Protein 4EM2 (pdb70)

Radius of gyration: 17.59 Å; Cα contacts (8 Å, |Δi|>4): 128; chains: 1; bounding box: 28×47×40 Å

B-factor: mean 41.35, std 14.06, range [18.45, 95.07]

Foldseek 3Di:
DQLVVVPVVVVVVVCVPVVVVSVLCVVLVVLQVVVVHHDLLLVLLVVCAVDPQDFLVVSCVVVVHDSVSSVVSVVVCVVVQQKDWADDPDDRRPTTIHGDVSNVVSNVSSVVVSVVVVVVVVVVDPDDPVNVVVVVVVVVVVVVVVVVVD

Solvent-accessible surface area: 10729 Å² total; per-residue (Å²): 109,2,7,72,110,56,145,193,146,68,117,117,68,81,74,66,41,111,90,112,106,101,75,78,13,135,94,5,28,51,18,3,73,149,50,134,4,86,13,24,18,19,36,5,0,87,9,0,22,132,82,58,87,0,9,5,69,73,0,10,149,81,77,90,59,128,65,90,73,0,70,144,20,8,136,30,0,74,144,53,81,5,3,71,51,61,137,33,190,102,80,151,91,86,32,97,6,41,11,7,120,109,0,69,106,10,35,109,61,0,41,96,45,30,84,107,45,80,128,48,72,46,84,187,60,153,81,48,137,112,95,62,98,105,76,82,65,62,57,80,107,35,103,80,117,104,115,164,138,107

Nearest PDB structures (foldseek):
  4em0-assembly1_B  TM=1.003E+00  e=1.293E-24  Staphylococcus aureus subsp. aureus MRSA252
  1lnw-assembly7_A  TM=8.412E-01  e=1.038E-06  Pseudomonas aeruginosa
  3s2w-assembly4_H  TM=8.348E-01  e=1.257E-06  Methanosarcina mazei Go1
  4zzl-assembly1_A  TM=8.196E-01  e=2.235E-06  Pseudomonas aeruginosa
  5x80-assembly1_B  TM=7.167E-01  e=1.427E-05  Mycobacterium tuberculosis H37Rv

Organism: Staphylococcus aureus (strain MRSA252) (NCBI:txid282458)

Secondary structure (DSSP, 8-state):
-HHHHH--HHHHHHHHHHTTHHHHHHHHHHHHHTTT--HHHHHHHHHHHHH-SB-HHHHHHHHT--HHHHHHHHHHHHHTTSEEE---SS-GGGS-EEE-HHHHHHHHHHHHHHHHHHHHHHHTS---HHHHHHHHHHHHHHHHHHHHH-

Sequence (150 aa):
TAAAKFEMLSQEFFNSFITIYRPYLKLTEPILEKHNIYYGQWLILRDIAKHQPTTLIEISHRRAIEKPTARKTLKALIENDLITVENSLEDKRQKFLTLTPKGHELYEIVCLDVQKLQQAVVAKTNISQDQMQETINVMNQIHEILLKEA

CATH classification: 1.10.10.10

InterPro domains:
  IPR000835 MarR-type HTH domain [PF01047] (32-87)
  IPR000835 MarR-type HTH domain [PS50995] (1-137)
  IPR000835 MarR-type HTH domain [SM00347] (23-125)
  IPR023187 Transcriptional regulator MarR-type, conserved site [PS01117] (62-96)
  IPR036388 Winged helix-like DNA-binding domain superfamily [G3DSA:1.10.10.10] (1-146)
  IPR036390 Winged helix DNA-binding domain superfamily [SSF46785] (3-141)
  IPR039422 Transcription regulators MarR/SlyA-like [PTHR33164] (21-137)

Structure (mmCIF, N/CA/C/O backbone):
data_4EM2
#
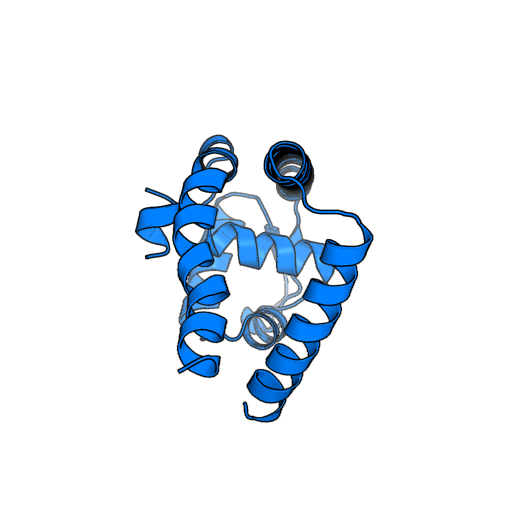_entry.id   4EM2
#
_cell.length_a   84.191
_cell.length_b   84.191
_cell.length_c   61.452
_cell.angle_alpha   90.00
_cell.angle_beta   90.00
_cell.angle_gamma   120.00
#
_symmetry.space_group_name_H-M   'P 32 2 1'
#
loop_
_entity.id
_entity.type
_entity.pdbx_description
1 polymer 'Uncharacterized HTH-type transcriptional regulator SAR2349'
2 non-polymer '2-HYDROXYBENZOIC ACID'
3 non-polymer 'SULFATE ION'
4 water water
#
loop_
_atom_site.group_PDB
_atom_site.id
_atom_site.type_symbol
_atom_site.label_atom_id
_atom_site.label_alt_id
_atom_site.label_comp_id
_atom_site.label_asym_id
_atom_site.label_entity_id
_atom_site.label_seq_id
_atom_site.pdbx_PDB_ins_code
_atom_site.Cartn_x
_atom_site.Cartn_y
_atom_site.Cartn_z
_atom_site.occupancy
_atom_site.B_iso_or_equiv
_atom_site.auth_seq_id
_atom_site.auth_comp_id
_atom_site.auth_asym_id
_atom_site.auth_atom_id
_atom_site.pdbx_PDB_model_num
ATOM 1 N N . THR A 1 1 ? 16.760 44.393 -9.556 1.00 62.71 7 THR A N 1
ATOM 2 C CA . THR A 1 1 ? 17.607 45.154 -8.573 1.00 62.25 7 THR A CA 1
ATOM 3 C C . THR A 1 1 ? 17.302 44.689 -7.142 1.00 60.03 7 THR A C 1
ATOM 4 O O . THR A 1 1 ? 18.211 44.554 -6.313 1.00 58.74 7 THR A O 1
ATOM 8 N N . ALA A 1 2 ? 16.019 44.446 -6.860 1.00 58.06 8 ALA A N 1
ATOM 9 C CA . ALA A 1 2 ? 15.624 43.974 -5.534 1.00 55.15 8 ALA A CA 1
ATOM 10 C C . ALA A 1 2 ? 16.356 42.642 -5.263 1.00 52.98 8 ALA A C 1
ATOM 11 O O . ALA A 1 2 ? 17.205 42.568 -4.342 1.00 51.18 8 ALA A O 1
ATOM 13 N N . ALA A 1 3 ? 16.050 41.611 -6.069 1.00 49.84 9 ALA A N 1
ATOM 14 C CA . ALA A 1 3 ? 16.682 40.289 -5.911 1.00 47.33 9 ALA A CA 1
ATOM 15 C C . ALA A 1 3 ? 18.215 40.460 -5.908 1.00 46.84 9 ALA A C 1
ATOM 16 O O . ALA A 1 3 ? 18.911 39.842 -5.084 1.00 44.05 9 ALA A O 1
ATOM 18 N N . ALA A 1 4 ? 18.721 41.321 -6.811 1.00 46.81 10 ALA A N 1
ATOM 19 C CA . ALA A 1 4 ? 20.176 41.603 -6.937 1.00 46.80 10 ALA A CA 1
ATOM 20 C C . ALA A 1 4 ? 20.724 42.253 -5.664 1.00 47.73 10 ALA A C 1
ATOM 21 O O . ALA A 1 4 ? 21.816 41.889 -5.185 1.00 47.55 10 ALA A O 1
ATOM 23 N N . LYS A 1 5 ? 19.970 43.227 -5.138 1.00 48.14 11 LYS A N 1
ATOM 24 C CA . LYS A 1 5 ? 20.374 43.952 -3.929 1.00 48.09 11 LYS A CA 1
ATOM 25 C C . LYS A 1 5 ? 20.572 42.903 -2.842 1.00 46.97 11 LYS A C 1
ATOM 26 O O . LYS A 1 5 ? 21.663 42.806 -2.243 1.00 46.04 11 LYS A O 1
ATOM 32 N N . PHE A 1 6 ? 19.520 42.103 -2.619 1.00 45.65 12 PHE A N 1
ATOM 33 C CA . PHE A 1 6 ? 19.530 41.062 -1.595 1.00 44.38 12 PHE A CA 1
ATOM 34 C C . PHE A 1 6 ? 20.706 40.095 -1.739 1.00 46.61 12 PHE A C 1
ATOM 35 O O . PHE A 1 6 ? 21.102 39.442 -0.796 1.00 46.22 12 PHE A O 1
ATOM 43 N N . GLU A 1 7 ? 21.274 40.036 -2.940 1.00 50.78 13 GLU A N 1
ATOM 44 C CA . GLU A 1 7 ? 22.428 39.180 -3.265 1.00 53.69 13 GLU A CA 1
ATOM 45 C C . GLU A 1 7 ? 21.991 37.740 -3.566 1.00 55.49 13 GLU A C 1
ATOM 46 O O . GLU A 1 7 ? 21.101 37.575 -4.442 1.00 56.68 13 GLU A O 1
ATOM 52 N N . MET A 1 33 ? 26.186 11.760 -4.237 1.00 55.38 39 MET A N 1
ATOM 53 C CA . MET A 1 33 ? 25.581 11.469 -2.913 1.00 56.29 39 MET A CA 1
ATOM 54 C C . MET A 1 33 ? 24.121 11.915 -2.983 1.00 54.96 39 MET A C 1
ATOM 55 O O . MET A 1 33 ? 23.793 12.881 -3.684 1.00 54.61 39 MET A O 1
ATOM 60 N N . LEU A 1 34 ? 23.251 11.213 -2.256 1.00 51.73 40 LEU A N 1
ATOM 61 C CA . LEU A 1 34 ? 21.843 11.556 -2.221 1.00 47.71 40 LEU A CA 1
ATOM 62 C C . LEU A 1 34 ? 21.660 12.790 -1.320 1.00 46.09 40 LEU A C 1
ATOM 63 O O . LEU A 1 34 ? 20.872 13.684 -1.634 1.00 44.61 40 LEU A O 1
ATOM 68 N N . SER A 1 35 ? 22.396 12.848 -0.211 1.00 43.17 41 SER A N 1
ATOM 69 C CA . SER A 1 35 ? 22.269 13.977 0.702 1.00 40.95 41 SER A CA 1
ATOM 70 C C . SER A 1 35 ? 22.699 15.297 0.029 1.00 39.20 41 SER A C 1
ATOM 71 O O . SER A 1 35 ? 22.127 16.331 0.294 1.00 38.97 41 SER A O 1
ATOM 74 N N . GLN A 1 36 ? 23.689 15.244 -0.843 1.00 37.10 42 GLN A N 1
ATOM 75 C CA . GLN A 1 36 ? 24.141 16.430 -1.547 1.00 38.31 42 GLN A CA 1
ATOM 76 C C . GLN A 1 36 ? 23.089 16.926 -2.556 1.00 37.12 42 GLN A C 1
ATOM 77 O O . GLN A 1 36 ? 22.746 18.101 -2.591 1.00 34.14 42 GLN A O 1
ATOM 83 N N . GLU A 1 37 ? 22.568 16.009 -3.368 1.00 37.34 43 GLU A N 1
ATOM 84 C CA . GLU A 1 37 ? 21.574 16.361 -4.371 1.00 36.32 43 GLU A CA 1
ATOM 85 C C . GLU A 1 37 ? 20.308 16.864 -3.651 1.00 34.04 43 GLU A C 1
ATOM 86 O O . GLU A 1 37 ? 19.629 17.790 -4.110 1.00 34.21 43 GLU A O 1
ATOM 92 N N . PHE A 1 38 ? 20.033 16.247 -2.511 1.00 30.44 44 PHE A N 1
ATOM 93 C CA . PHE A 1 38 ? 18.921 16.577 -1.644 1.00 29.15 44 PHE A CA 1
ATOM 94 C C . PHE A 1 38 ? 19.047 18.057 -1.171 1.00 30.08 44 PHE A C 1
ATOM 95 O O . PHE A 1 38 ? 18.137 18.876 -1.398 1.00 30.51 44 PHE A O 1
ATOM 103 N N . PHE A 1 39 ? 20.158 18.406 -0.530 1.00 28.44 45 PHE A N 1
ATOM 104 C CA . PHE A 1 39 ? 20.332 19.796 -0.066 1.00 28.21 45 PHE A CA 1
ATOM 105 C C . PHE A 1 39 ? 20.330 20.737 -1.260 1.00 28.12 45 PHE A C 1
ATOM 106 O O . PHE A 1 39 ? 19.727 21.802 -1.210 1.00 27.43 45 PHE A O 1
ATOM 114 N N . ASN A 1 40 ? 20.965 20.330 -2.341 1.00 27.06 46 ASN A N 1
ATOM 115 C CA . ASN A 1 40 ? 21.015 21.216 -3.500 1.00 30.02 46 ASN A CA 1
ATOM 116 C C . ASN A 1 40 ? 19.644 21.511 -4.054 1.00 29.49 46 ASN A C 1
ATOM 117 O O . ASN A 1 40 ? 19.395 22.612 -4.537 1.00 29.19 46 ASN A O 1
ATOM 122 N N . SER A 1 41 ? 18.764 20.506 -4.002 1.00 29.17 47 SER A N 1
ATOM 123 C CA . SER A 1 41 ? 17.429 20.661 -4.566 1.00 29.72 47 SER A CA 1
ATOM 124 C C . SER A 1 41 ? 16.662 21.803 -3.925 1.00 29.94 47 SER A C 1
ATOM 125 O O . SER A 1 41 ? 15.880 22.484 -4.624 1.00 31.70 47 SER A O 1
ATOM 128 N N . PHE A 1 42 ? 16.852 22.026 -2.630 1.00 27.25 48 PHE A N 1
ATOM 129 C CA . PHE A 1 42 ? 16.118 23.137 -2.012 1.00 28.55 48 PHE A CA 1
ATOM 130 C C . PHE A 1 42 ? 16.950 24.418 -1.801 1.00 29.12 48 PHE A C 1
ATOM 131 O O . PHE A 1 42 ? 16.388 25.531 -1.828 1.00 29.55 48 PHE A O 1
ATOM 139 N N . ILE A 1 43 ? 18.279 24.300 -1.672 1.00 25.85 49 ILE A N 1
ATOM 140 C CA . ILE A 1 43 ? 19.074 25.519 -1.488 1.00 24.97 49 ILE A CA 1
ATOM 141 C C . ILE A 1 43 ? 19.147 26.304 -2.807 1.00 23.99 49 ILE A C 1
ATOM 142 O O . ILE A 1 43 ? 19.109 27.532 -2.824 1.00 23.66 49 ILE A O 1
ATOM 147 N N . THR A 1 44 ? 19.227 25.604 -3.927 1.00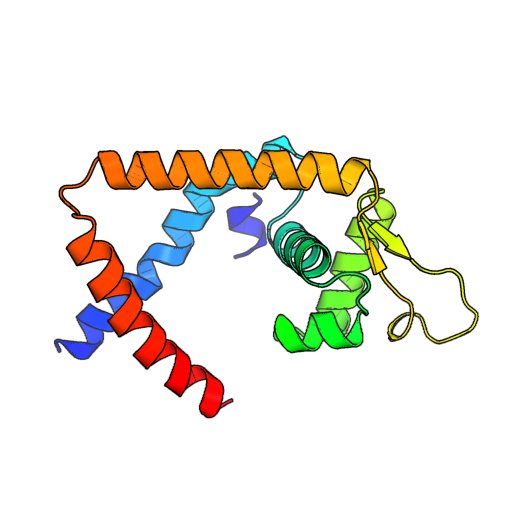 23.00 50 THR A N 1
ATOM 148 C CA . THR A 1 44 ? 19.343 26.309 -5.218 1.00 24.13 50 THR A CA 1
ATOM 149 C C . THR A 1 44 ? 18.025 26.910 -5.721 1.00 24.12 50 THR A C 1
ATOM 150 O O . THR A 1 44 ? 18.002 27.627 -6.714 1.00 24.51 50 THR A O 1
ATOM 154 N N . ILE A 1 45 ? 16.927 26.591 -5.071 1.00 24.36 51 ILE A N 1
ATOM 155 C CA . ILE A 1 45 ? 15.673 27.178 -5.472 1.00 25.08 51 ILE A CA 1
ATOM 156 C C . ILE A 1 45 ? 15.476 28.636 -4.943 1.00 25.41 51 ILE A C 1
ATOM 157 O O . ILE A 1 45 ? 14.640 29.433 -5.476 1.00 25.38 51 ILE A O 1
ATOM 162 N N . TYR A 1 46 ? 16.210 28.990 -3.893 1.00 22.92 52 TYR A N 1
ATOM 163 C CA . TYR A 1 46 ? 16.051 30.321 -3.256 1.00 22.64 52 TYR A CA 1
ATOM 164 C C . TYR A 1 46 ? 16.210 31.518 -4.196 1.00 24.50 52 TYR A C 1
ATOM 165 O O . TYR A 1 46 ? 15.293 32.322 -4.313 1.00 23.30 52 TYR A O 1
ATOM 174 N N . ARG A 1 47 ? 17.368 31.632 -4.860 1.00 22.86 53 ARG A N 1
ATOM 175 C CA . ARG A 1 47 ? 17.638 32.732 -5.755 1.00 25.20 53 ARG A CA 1
ATOM 176 C C . ARG A 1 47 ? 16.645 32.852 -6.920 1.00 24.68 53 ARG A C 1
ATOM 177 O O . ARG A 1 47 ? 16.142 33.942 -7.190 1.00 25.83 53 ARG A O 1
ATOM 185 N N . PRO A 1 48 ? 16.362 31.743 -7.626 1.00 25.20 54 PRO A N 1
ATOM 186 C CA . PRO A 1 48 ? 15.414 31.769 -8.738 1.00 25.91 54 PRO A CA 1
ATOM 187 C C . PRO A 1 48 ? 14.042 32.241 -8.182 1.00 26.98 54 PRO A C 1
ATOM 188 O O . PRO A 1 48 ? 13.282 32.959 -8.846 1.00 28.44 54 PRO A O 1
ATOM 192 N N . TYR A 1 49 ? 13.729 31.791 -6.979 1.00 25.65 55 TYR A N 1
ATOM 193 C CA . TYR A 1 49 ? 12.487 32.146 -6.333 1.00 27.52 55 TYR A CA 1
ATOM 194 C C . TYR A 1 49 ? 12.402 33.652 -6.067 1.00 27.05 55 TYR A C 1
ATOM 195 O O . TYR A 1 49 ? 11.396 34.270 -6.344 1.00 28.34 55 TYR A O 1
ATOM 204 N N . LEU A 1 50 ? 13.470 34.229 -5.552 1.00 25.55 56 LEU A N 1
ATOM 205 C CA . LEU A 1 50 ? 13.458 35.637 -5.274 1.00 26.24 56 LEU A CA 1
ATOM 206 C C . LEU A 1 50 ? 13.433 36.481 -6.513 1.00 26.78 56 LEU A C 1
ATOM 207 O O . LEU A 1 50 ? 12.819 37.563 -6.522 1.00 24.44 56 LEU A O 1
ATOM 212 N N . LYS A 1 51 ? 14.060 35.993 -7.570 1.00 26.82 57 LYS A N 1
ATOM 213 C CA . LYS A 1 51 ? 14.044 36.745 -8.826 1.00 31.11 57 LYS A CA 1
ATOM 214 C C . LYS A 1 51 ? 12.629 36.779 -9.338 1.00 31.72 57 LYS A C 1
ATOM 215 O O . LYS A 1 51 ? 12.205 37.766 -9.890 1.00 32.04 57 LYS A O 1
ATOM 221 N N . LEU A 1 52 ? 11.929 35.666 -9.211 1.00 30.55 58 LEU A N 1
ATOM 222 C CA . LEU A 1 52 ? 10.581 35.658 -9.691 1.00 32.06 58 LEU A CA 1
ATOM 223 C C . LEU A 1 52 ? 9.650 36.536 -8.851 1.00 32.06 58 LEU A C 1
ATOM 224 O O . LEU A 1 52 ? 8.731 37.105 -9.370 1.00 34.27 58 LEU A O 1
ATOM 229 N N . THR A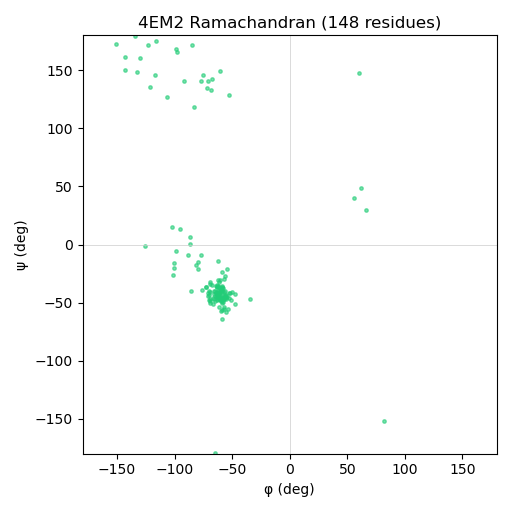 1 53 ? 9.867 36.640 -7.549 1.00 31.48 59 THR A N 1
ATOM 230 C CA . THR A 1 53 ? 8.949 37.436 -6.734 1.00 30.94 59 THR A CA 1
ATOM 231 C C . THR A 1 53 ? 9.320 38.911 -6.641 1.00 31.36 59 THR A C 1
ATOM 232 O O . THR A 1 53 ? 8.549 39.740 -6.157 1.00 29.44 59 THR A O 1
ATOM 236 N N . GLU A 1 5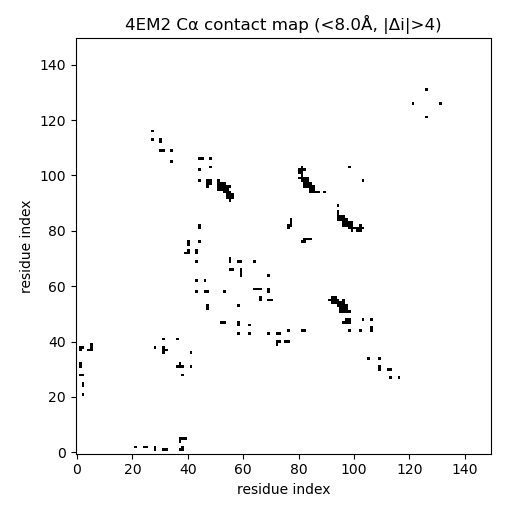4 ? 10.503 39.219 -7.139 1.00 32.87 60 GLU A N 1
ATOM 237 C CA . GLU A 1 54 ? 11.078 40.570 -7.119 1.00 34.85 60 GLU A CA 1
ATOM 238 C C . GLU A 1 54 ? 10.150 41.697 -7.582 1.00 32.41 60 GLU A C 1
ATOM 239 O O . GLU A 1 54 ? 9.966 42.704 -6.912 1.00 31.82 60 GLU A O 1
ATOM 245 N N . PRO A 1 55 ? 9.552 41.524 -8.740 1.00 31.31 61 PRO A N 1
ATOM 246 C CA . PRO A 1 55 ? 8.659 42.559 -9.252 1.00 32.07 61 PRO A CA 1
ATOM 247 C C . PRO A 1 55 ? 7.521 42.891 -8.281 1.00 30.70 61 PRO A C 1
ATOM 248 O O . PRO A 1 55 ? 7.061 44.028 -8.280 1.00 29.44 61 PRO A O 1
ATOM 252 N N . ILE A 1 56 ? 7.070 41.922 -7.470 1.00 28.33 62 ILE A N 1
ATOM 253 C CA . ILE A 1 56 ? 5.978 42.198 -6.545 1.00 28.16 62 ILE A CA 1
ATOM 254 C C . ILE A 1 56 ? 6.411 43.280 -5.576 1.00 28.96 62 ILE A C 1
ATOM 255 O O . ILE A 1 56 ? 5.657 44.246 -5.305 1.00 29.58 62 ILE A O 1
ATOM 260 N N . LEU A 1 57 ? 7.620 43.138 -5.043 1.00 27.36 63 LEU A N 1
ATOM 261 C CA . LEU A 1 57 ? 8.143 44.144 -4.121 1.00 26.56 63 LEU A CA 1
ATOM 262 C C . LEU A 1 57 ? 8.489 45.463 -4.857 1.00 27.13 63 LEU A C 1
ATOM 263 O O . LEU A 1 57 ? 8.171 46.543 -4.355 1.00 27.02 63 LEU A O 1
ATOM 268 N N . GLU A 1 58 ? 9.141 45.378 -6.016 1.00 26.80 64 GLU A N 1
ATOM 269 C CA . GLU A 1 58 ? 9.515 46.575 -6.738 1.00 29.67 64 GLU A CA 1
ATOM 270 C C . GLU A 1 58 ? 8.285 47.436 -7.044 1.00 29.82 64 GLU A C 1
ATOM 271 O O . GLU A 1 58 ? 8.334 48.658 -6.993 1.00 30.17 64 GLU A O 1
ATOM 277 N N . LYS A 1 59 ? 7.199 46.792 -7.417 1.00 29.46 65 LYS A N 1
ATOM 278 C CA . LYS A 1 59 ? 5.968 47.527 -7.681 1.00 31.16 65 LYS A CA 1
ATOM 279 C C . LYS A 1 59 ? 5.543 48.353 -6.486 1.00 30.55 65 LYS A C 1
ATOM 280 O O . LYS A 1 59 ? 4.856 49.349 -6.658 1.00 30.21 65 LYS A O 1
ATOM 286 N N . HIS A 1 60 ? 5.932 47.925 -5.283 1.00 28.91 66 HIS A N 1
ATOM 287 C CA . HIS A 1 60 ? 5.615 48.683 -4.077 1.00 31.81 66 HIS A CA 1
ATOM 288 C C . HIS A 1 60 ? 6.720 49.504 -3.489 1.00 30.97 66 HIS A C 1
ATOM 289 O O . HIS A 1 60 ? 6.628 49.899 -2.333 1.00 31.88 66 HIS A O 1
ATOM 296 N N . ASN A 1 61 ? 7.762 49.700 -4.283 1.00 29.69 67 ASN A N 1
ATOM 297 C CA . ASN A 1 61 ? 8.859 50.525 -3.894 1.00 30.33 67 ASN A CA 1
ATOM 298 C C . ASN A 1 61 ? 9.461 50.084 -2.591 1.00 29.97 67 ASN A C 1
ATOM 299 O O . ASN A 1 61 ? 9.824 50.936 -1.756 1.00 31.73 67 ASN A O 1
ATOM 304 N N . ILE A 1 62 ? 9.577 48.766 -2.400 1.00 27.40 68 ILE A N 1
ATOM 305 C CA . ILE A 1 62 ? 10.183 48.232 -1.189 1.00 25.55 68 ILE A CA 1
ATOM 306 C C . ILE A 1 62 ? 11.201 47.153 -1.627 1.00 26.01 68 ILE A C 1
ATOM 307 O O . ILE A 1 62 ? 11.001 46.512 -2.625 1.00 25.66 68 ILE A O 1
ATOM 312 N N . TYR A 1 63 ? 12.281 46.989 -0.876 1.00 24.99 69 TYR A N 1
ATOM 313 C CA . TYR A 1 63 ? 13.330 45.986 -1.169 1.00 26.79 69 TYR A CA 1
ATOM 314 C C . TYR A 1 63 ? 13.105 44.781 -0.315 1.00 26.01 69 TYR A C 1
ATOM 315 O O . TYR A 1 63 ? 12.327 44.840 0.667 1.00 22.97 69 TYR A O 1
ATOM 324 N N . TYR A 1 64 ? 13.815 43.701 -0.642 1.00 25.28 70 TYR A N 1
ATOM 325 C CA . TYR A 1 64 ? 13.622 42.483 0.123 1.00 25.48 70 TYR A CA 1
ATOM 326 C C . TYR A 1 64 ? 13.937 42.592 1.610 1.00 24.38 70 TYR A C 1
ATOM 327 O O . TYR A 1 64 ? 13.179 42.076 2.383 1.00 24.11 70 TYR A O 1
ATOM 336 N N . GLY A 1 65 ? 15.085 43.173 1.996 1.00 25.57 71 GLY A N 1
ATOM 337 C CA . GLY A 1 65 ? 15.407 43.268 3.432 1.00 24.41 71 GLY A CA 1
ATOM 338 C C . GLY A 1 65 ? 14.282 43.979 4.193 1.00 23.38 71 GLY A C 1
ATOM 339 O O . GLY A 1 65 ? 13.809 43.532 5.253 1.00 24.36 71 GLY A O 1
ATOM 340 N N . GLN A 1 66 ? 13.859 45.100 3.617 1.00 22.96 72 GLN A N 1
ATOM 341 C CA . GLN A 1 66 ? 12.771 45.945 4.101 1.00 23.32 72 GLN A CA 1
ATOM 342 C C . GLN A 1 66 ? 11.461 45.121 4.206 1.00 22.80 72 GLN A C 1
ATOM 343 O O . GLN A 1 66 ? 10.789 45.138 5.212 1.00 22.85 72 GLN A O 1
ATOM 349 N N . TRP A 1 67 ? 11.146 44.353 3.184 1.00 22.56 73 TRP A N 1
ATOM 350 C CA . TRP A 1 67 ? 9.954 43.565 3.263 1.00 23.46 73 TRP A CA 1
ATOM 351 C C . TRP A 1 67 ? 9.995 42.551 4.403 1.00 23.52 73 TRP A C 1
ATOM 352 O O . TRP A 1 67 ? 9.025 42.372 5.146 1.00 24.25 73 TRP A O 1
ATOM 363 N N . LEU A 1 68 ? 11.132 41.897 4.597 1.00 21.35 74 LEU A N 1
ATOM 364 C CA . LEU A 1 68 ? 11.193 40.894 5.649 1.00 20.45 74 LEU A CA 1
ATOM 365 C C . LEU A 1 68 ? 10.956 41.476 7.021 1.00 22.74 74 LEU A C 1
ATOM 366 O O . LEU A 1 68 ? 10.227 40.875 7.881 1.00 23.09 74 LEU A O 1
ATOM 371 N N . ILE A 1 69 ? 11.564 42.639 7.273 1.00 22.89 75 ILE A N 1
ATOM 372 C CA . ILE A 1 69 ? 11.396 43.281 8.592 1.00 22.88 75 ILE A CA 1
ATOM 373 C C . ILE A 1 69 ? 9.932 43.767 8.682 1.00 25.32 75 ILE A C 1
ATOM 374 O O . ILE A 1 69 ? 9.293 43.612 9.728 1.00 26.48 75 ILE A O 1
ATOM 379 N N . LEU A 1 70 ? 9.414 44.322 7.584 1.00 23.35 76 LEU A N 1
ATOM 380 C CA . LEU A 1 70 ? 8.026 44.817 7.590 1.00 24.66 76 LEU A CA 1
ATOM 381 C C . LEU A 1 70 ? 7.072 43.685 7.963 1.00 24.50 76 LEU A C 1
ATOM 382 O O . LEU A 1 70 ? 6.207 43.840 8.840 1.00 24.67 76 LEU A O 1
ATOM 387 N N . ARG A 1 71 ? 7.271 42.535 7.324 1.00 23.72 77 ARG A N 1
ATOM 388 C CA . ARG A 1 71 ? 6.431 41.387 7.532 1.00 24.78 77 ARG A CA 1
ATOM 389 C C . ARG A 1 71 ? 6.570 40.941 8.969 1.00 25.20 77 ARG A C 1
ATOM 390 O O . ARG A 1 71 ? 5.577 40.598 9.634 1.00 25.25 77 ARG A O 1
ATOM 398 N N . ASP A 1 72 ? 7.811 40.916 9.451 1.00 25.69 78 ASP A N 1
ATOM 399 C CA . ASP A 1 72 ? 8.055 40.470 10.810 1.00 26.26 78 ASP A CA 1
ATOM 400 C C . ASP A 1 72 ? 7.286 41.346 11.794 1.00 25.15 78 ASP A C 1
ATOM 401 O O . ASP A 1 72 ? 6.676 40.839 12.734 1.00 24.80 78 ASP A O 1
ATOM 406 N N . ILE A 1 73 ? 7.342 42.651 11.591 1.00 23.98 79 ILE A N 1
ATOM 407 C CA . ILE A 1 73 ? 6.648 43.565 12.497 1.00 24.30 79 ILE A CA 1
ATOM 408 C C . ILE A 1 73 ? 5.111 43.293 12.379 1.00 27.82 79 ILE A C 1
ATOM 409 O O . ILE A 1 73 ? 4.399 43.233 13.384 1.00 29.08 79 ILE A O 1
ATOM 414 N N . ALA A 1 74 ? 4.632 43.097 11.153 1.00 26.03 80 ALA A N 1
ATOM 415 C CA . ALA A 1 74 ? 3.217 42.902 10.902 1.00 27.41 80 ALA A CA 1
ATOM 416 C C . ALA A 1 74 ? 2.757 41.773 11.756 1.00 27.93 80 ALA A C 1
ATOM 417 O O . ALA A 1 74 ? 1.748 41.874 12.400 1.00 27.85 80 ALA A O 1
ATOM 419 N N . LYS A 1 75 ? 3.530 40.689 11.784 1.00 29.84 81 LYS A N 1
ATOM 420 C CA . LYS A 1 75 ? 3.129 39.515 12.541 1.00 31.28 81 LYS A CA 1
ATOM 421 C C . LYS A 1 75 ? 3.371 39.550 14.032 1.00 31.64 81 LYS A C 1
ATOM 422 O O . LYS A 1 75 ? 2.783 38.787 14.738 1.00 32.29 81 LYS A O 1
ATOM 428 N N . HIS A 1 76 ? 4.188 40.467 14.522 1.00 31.25 82 HIS A N 1
ATOM 429 C CA . HIS A 1 76 ? 4.505 40.450 15.940 1.00 31.60 82 HIS A CA 1
ATOM 430 C C . HIS A 1 76 ? 4.253 41.750 16.680 1.00 30.24 82 HIS A C 1
ATOM 431 O O . HIS A 1 76 ? 4.491 41.827 17.913 1.00 30.54 82 HIS A O 1
ATOM 438 N N . GLN A 1 77 ? 3.795 42.764 15.952 1.00 28.26 83 GLN A N 1
ATOM 439 C CA . GLN A 1 77 ? 3.605 44.066 16.578 1.00 27.24 83 GLN A CA 1
ATOM 440 C C . GLN A 1 77 ? 2.597 44.062 17.758 1.00 25.34 83 GLN A C 1
ATOM 441 O O . GLN A 1 77 ? 1.639 43.337 17.761 1.00 24.25 83 GLN A O 1
ATOM 447 N N . PRO A 1 78 ? 2.799 44.931 18.729 1.00 26.78 84 PRO A N 1
ATOM 448 C CA . PRO A 1 78 ? 3.888 45.906 18.806 1.00 27.79 84 PRO A CA 1
ATOM 449 C C . PRO A 1 78 ? 5.187 45.166 19.095 1.00 29.65 84 PRO A C 1
ATOM 450 O O . PRO A 1 78 ? 5.202 44.260 19.940 1.00 32.77 84 PRO A O 1
ATOM 454 N N . THR A 1 79 ? 6.270 45.481 18.387 1.00 29.25 85 THR A N 1
ATOM 455 C CA . THR A 1 79 ? 7.529 44.785 18.654 1.00 29.56 85 THR A CA 1
ATOM 456 C C . THR A 1 79 ? 8.674 45.789 18.725 1.00 29.69 85 THR A C 1
ATOM 457 O O . THR A 1 79 ? 8.443 47.016 18.620 1.00 28.99 85 THR A O 1
ATOM 461 N N . THR A 1 80 ? 9.893 45.301 18.971 1.00 30.23 86 THR A N 1
ATOM 462 C CA . THR A 1 80 ? 11.044 46.213 19.128 1.00 29.72 86 THR A CA 1
ATOM 463 C C . THR A 1 80 ? 12.241 45.795 18.257 1.00 29.97 86 THR A C 1
ATOM 464 O O . THR A 1 80 ? 12.308 44.666 17.838 1.00 27.14 86 THR A O 1
ATOM 468 N N . LEU A 1 81 ? 13.158 46.728 18.014 1.00 31.27 87 LEU A N 1
ATOM 469 C CA . LEU A 1 81 ? 14.351 46.428 17.238 1.00 35.01 87 LEU A CA 1
ATOM 470 C C . LEU A 1 81 ? 14.988 45.195 17.851 1.00 35.40 87 LEU A C 1
ATOM 471 O O . LEU A 1 81 ? 15.407 44.308 17.126 1.00 35.42 87 LEU A O 1
ATOM 476 N N . ILE A 1 82 ? 15.032 45.120 19.184 1.00 36.92 88 ILE A N 1
ATOM 477 C CA . ILE A 1 82 ? 15.592 43.944 19.884 1.00 37.58 88 ILE A CA 1
ATOM 478 C C . ILE A 1 82 ? 14.955 42.618 19.449 1.00 37.22 88 ILE A C 1
ATOM 479 O O . ILE A 1 82 ? 15.653 41.671 19.040 1.00 37.93 88 ILE A O 1
ATOM 484 N N . GLU A 1 83 ? 13.627 42.534 19.557 1.00 37.26 89 GLU A N 1
ATOM 485 C CA . GLU A 1 83 ? 12.934 41.309 19.187 1.00 36.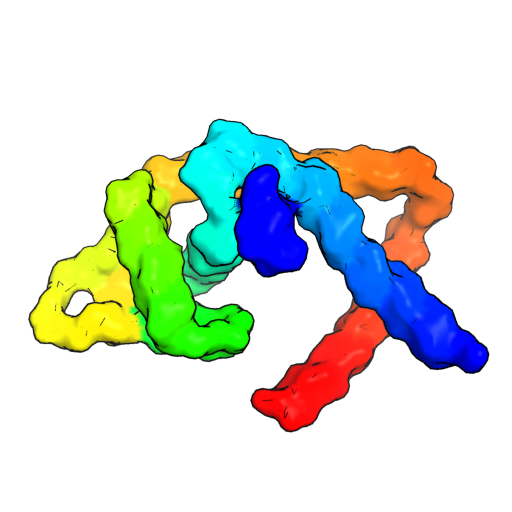48 89 GLU A CA 1
ATOM 486 C C . GLU A 1 83 ? 13.110 41.022 17.728 1.00 36.38 89 GLU A C 1
ATOM 487 O O . GLU A 1 83 ? 13.291 39.878 17.357 1.00 34.60 89 GLU A O 1
ATOM 493 N N . ILE A 1 84 ? 13.033 42.060 16.899 1.00 35.79 90 ILE A N 1
ATOM 494 C CA . ILE A 1 84 ? 13.149 41.855 15.444 1.00 36.77 90 ILE A CA 1
ATOM 495 C C . ILE A 1 84 ? 14.503 41.191 15.099 1.00 37.74 90 ILE A C 1
ATOM 496 O O . ILE A 1 84 ? 14.548 40.143 14.470 1.00 37.74 90 ILE A O 1
ATOM 501 N N . SER A 1 85 ? 15.588 41.822 15.522 1.00 38.97 91 SER A N 1
ATOM 502 C CA . SER A 1 85 ? 16.949 41.323 15.288 1.00 41.06 91 SER A CA 1
ATOM 503 C C . SER A 1 85 ? 17.102 39.875 15.692 1.00 41.86 91 SER A C 1
ATOM 504 O O . SER A 1 85 ? 17.750 39.090 14.991 1.00 41.32 91 SER A O 1
ATOM 507 N N . HIS A 1 86 ? 16.499 39.525 16.817 1.00 41.80 92 HIS A N 1
ATOM 508 C CA . HIS A 1 86 ? 16.571 38.177 17.287 1.00 43.60 92 HIS A CA 1
ATOM 509 C C . HIS A 1 86 ? 15.789 37.183 16.407 1.00 44.03 92 HIS A C 1
ATOM 510 O O . HIS A 1 86 ? 16.308 36.145 16.008 1.00 45.73 92 HIS A O 1
ATOM 517 N N . ARG A 1 87 ? 14.543 37.461 16.090 1.00 41.81 93 ARG A N 1
ATOM 518 C CA . ARG A 1 87 ? 13.835 36.509 15.253 1.00 40.52 93 ARG A CA 1
ATOM 519 C C . ARG A 1 87 ? 14.408 36.430 13.821 1.00 38.04 93 ARG A C 1
ATOM 520 O O . ARG A 1 87 ? 14.363 35.390 13.199 1.00 36.70 93 ARG A O 1
ATOM 528 N N . ARG A 1 88 ? 14.880 37.548 13.289 1.00 37.20 94 ARG A N 1
ATOM 529 C CA . ARG A 1 88 ? 15.394 37.586 11.924 1.00 36.91 94 ARG A CA 1
ATOM 530 C C . ARG A 1 88 ? 16.827 37.072 11.8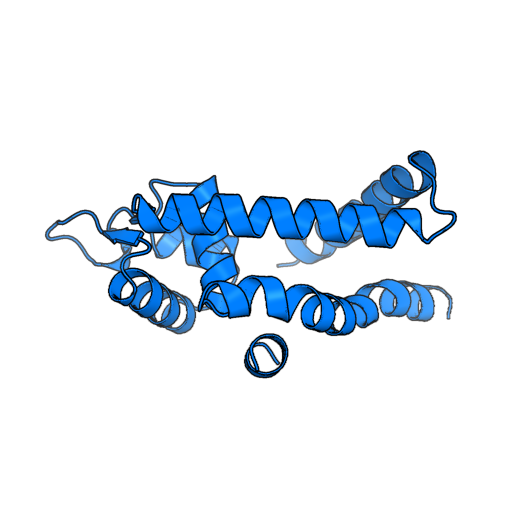39 1.00 36.23 94 ARG A C 1
ATOM 531 O O . ARG A 1 88 ? 17.332 36.703 10.756 1.00 33.16 94 ARG A O 1
ATOM 539 N N . ALA A 1 89 ? 17.480 37.040 12.989 1.00 36.26 95 ALA A N 1
ATOM 540 C CA . ALA A 1 89 ? 18.875 36.581 13.039 1.00 37.06 95 ALA A CA 1
ATOM 541 C C . ALA A 1 89 ? 19.750 37.504 12.190 1.00 37.50 95 ALA A C 1
ATOM 542 O O . ALA A 1 89 ? 20.514 37.048 11.345 1.00 35.23 95 ALA A O 1
ATOM 544 N N . ILE A 1 90 ? 19.615 38.814 12.377 1.00 38.54 96 ILE A N 1
ATOM 545 C CA . ILE A 1 90 ? 20.487 39.739 11.639 1.00 41.54 96 ILE A CA 1
ATOM 546 C C . ILE A 1 90 ? 21.165 40.548 12.719 1.00 44.86 96 ILE A C 1
ATOM 547 O O . ILE A 1 90 ? 20.791 40.415 13.896 1.00 43.30 96 ILE A O 1
ATOM 552 N N . GLU A 1 91 ? 22.155 41.360 12.345 1.00 48.11 97 GLU A N 1
ATOM 553 C CA . GLU A 1 91 ? 22.860 42.178 13.336 1.00 52.04 97 GLU A CA 1
ATOM 554 C C . GLU A 1 91 ? 22.213 43.538 13.461 1.00 53.69 97 GLU A C 1
ATOM 555 O O . GLU A 1 91 ? 21.797 44.135 12.464 1.00 54.01 97 GLU A O 1
ATOM 561 N N . LYS A 1 92 ? 22.140 44.005 14.711 1.00 56.28 98 LYS A N 1
ATOM 562 C CA . LYS A 1 92 ? 21.544 45.296 15.081 1.00 56.62 98 LYS A CA 1
ATOM 563 C C . LYS A 1 92 ? 21.733 46.411 14.053 1.00 55.17 98 LYS A C 1
ATOM 564 O O . LYS A 1 92 ? 20.775 47.103 13.729 1.00 55.64 98 LYS A O 1
ATOM 570 N N . PRO A 1 93 ? 22.967 46.595 13.535 1.00 53.62 99 PRO A N 1
ATOM 571 C CA . PRO A 1 93 ? 23.291 47.621 12.537 1.00 51.50 99 PRO A CA 1
ATOM 572 C C . PRO A 1 93 ? 22.467 47.436 11.265 1.00 49.73 99 PRO A C 1
ATOM 573 O O . PRO A 1 93 ? 22.016 48.410 10.636 1.00 48.50 99 PRO A O 1
ATOM 577 N N . THR A 1 94 ? 22.301 46.176 10.875 1.00 47.38 100 THR A N 1
ATOM 578 C CA . THR A 1 94 ? 21.526 45.846 9.694 1.00 44.73 100 THR A CA 1
ATOM 579 C C . THR A 1 94 ? 20.053 46.118 9.974 1.00 40.78 100 THR A C 1
ATOM 580 O O . THR A 1 94 ? 19.375 46.726 9.195 1.00 39.01 100 THR A O 1
ATOM 584 N N . ALA A 1 95 ? 19.570 45.648 11.101 1.00 38.78 101 ALA A N 1
ATOM 585 C CA . ALA A 1 95 ? 18.187 45.887 11.461 1.00 37.48 101 ALA A CA 1
ATOM 586 C C . ALA A 1 95 ? 17.897 47.407 11.627 1.00 37.34 101 ALA A C 1
ATOM 587 O O . ALA A 1 95 ? 16.885 47.933 11.126 1.00 33.83 101 ALA A O 1
ATOM 589 N N . ARG A 1 96 ? 18.804 48.121 12.301 1.00 37.62 102 ARG A N 1
ATOM 590 C CA . ARG A 1 96 ? 18.630 49.557 12.534 1.00 37.13 102 ARG A CA 1
ATOM 591 C C . ARG A 1 96 ? 18.510 50.273 11.219 1.00 35.83 102 ARG A C 1
ATOM 592 O O . ARG A 1 96 ? 17.587 51.061 11.011 1.00 34.76 102 ARG A O 1
ATOM 600 N N . LYS A 1 97 ? 19.438 50.000 10.318 1.00 34.58 103 LYS A N 1
ATOM 601 C CA . LYS A 1 97 ? 19.418 50.639 9.000 1.00 36.41 103 LYS A CA 1
ATOM 602 C C . LYS A 1 97 ? 18.141 50.389 8.166 1.00 32.99 103 LYS A C 1
ATOM 603 O O . LYS A 1 97 ? 17.629 51.269 7.502 1.00 32.26 103 LYS A O 1
ATOM 609 N N . THR A 1 98 ? 17.654 49.163 8.188 1.00 32.57 104 THR A N 1
ATOM 610 C CA . THR A 1 98 ? 16.443 48.801 7.400 1.00 31.48 104 THR A CA 1
ATOM 611 C C . THR A 1 98 ? 15.231 49.458 8.044 1.00 31.06 104 THR A C 1
ATOM 612 O O . THR A 1 98 ? 14.375 49.970 7.356 1.00 31.17 104 THR A O 1
ATOM 616 N N . LEU A 1 99 ? 15.159 49.436 9.380 1.00 32.73 105 LEU A N 1
ATOM 617 C CA . LEU A 1 99 ? 14.017 50.052 10.069 1.00 33.57 105 LEU A CA 1
ATOM 618 C C . LEU A 1 99 ? 14.001 51.517 9.776 1.00 33.47 105 LEU A C 1
ATOM 619 O O . LEU A 1 99 ? 12.941 52.115 9.519 1.00 33.14 105 LEU A O 1
ATOM 624 N N . LYS A 1 100 ? 15.186 52.116 9.814 1.00 33.53 106 LYS A N 1
ATOM 625 C CA . LYS A 1 100 ? 15.291 53.527 9.547 1.00 33.27 106 LYS A CA 1
ATOM 626 C C . LYS A 1 100 ? 14.687 53.835 8.184 1.00 32.13 106 LYS A C 1
ATOM 627 O O . LYS A 1 100 ? 14.023 54.846 8.007 1.00 32.75 106 LYS A O 1
ATOM 633 N N . ALA A 1 101 ? 14.919 52.975 7.197 1.00 31.10 107 ALA A N 1
ATOM 634 C CA . ALA A 1 101 ? 14.332 53.232 5.882 1.00 28.73 107 ALA A CA 1
ATOM 635 C C . ALA A 1 101 ? 12.814 53.016 5.952 1.00 27.59 107 ALA A C 1
ATOM 636 O O . ALA A 1 101 ? 12.041 53.789 5.404 1.00 27.15 107 ALA A O 1
A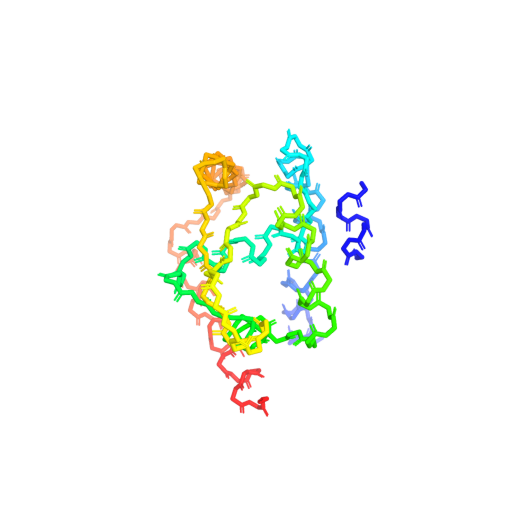TOM 638 N N . LEU A 1 102 ? 12.366 51.958 6.615 1.00 28.82 108 LEU A N 1
ATOM 639 C CA . LEU A 1 102 ? 10.906 51.728 6.758 1.00 27.07 108 LEU A CA 1
ATOM 640 C C . LEU A 1 102 ? 10.204 52.978 7.389 1.00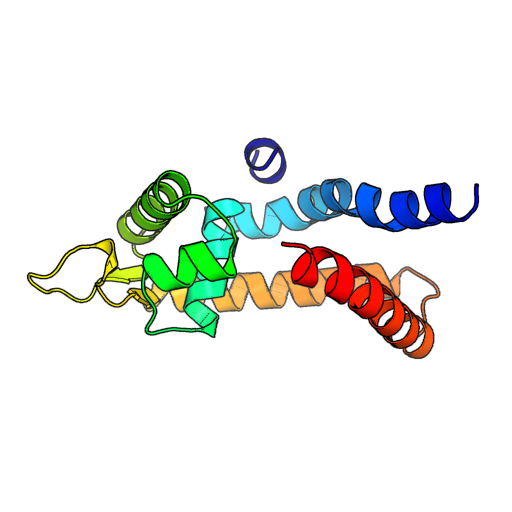 29.24 108 LEU A C 1
ATOM 641 O O . LEU A 1 102 ? 9.137 53.421 6.898 1.00 29.73 108 LEU A O 1
ATOM 646 N N . ILE A 1 103 ? 10.827 53.552 8.426 1.00 29.84 109 ILE A N 1
ATOM 647 C CA . ILE A 1 103 ? 10.281 54.733 9.122 1.00 31.81 109 ILE A CA 1
ATOM 648 C C . ILE A 1 103 ? 10.269 55.875 8.159 1.00 33.59 109 ILE A C 1
ATOM 649 O O . ILE A 1 103 ? 9.240 56.528 7.991 1.00 34.55 109 ILE A O 1
ATOM 654 N N . GLU A 1 104 ? 11.400 56.081 7.481 1.00 34.83 110 GLU A N 1
ATOM 655 C CA . GLU A 1 104 ? 11.514 57.172 6.527 1.00 36.59 110 GLU A CA 1
ATOM 656 C C . GLU A 1 104 ? 10.512 57.049 5.394 1.00 37.13 110 GLU A C 1
ATOM 657 O O . GLU A 1 104 ? 10.050 58.055 4.817 1.00 36.78 110 GLU A O 1
ATOM 663 N N . ASN A 1 105 ? 10.162 55.815 5.051 1.00 35.01 111 ASN A N 1
ATOM 664 C CA . ASN A 1 105 ? 9.182 55.620 4.008 1.00 34.22 111 ASN A CA 1
ATOM 665 C C . ASN A 1 105 ? 7.747 55.658 4.543 1.00 32.11 111 ASN A C 1
ATOM 666 O O . ASN A 1 105 ? 6.819 55.345 3.792 1.00 26.28 111 ASN A O 1
ATOM 671 N N . ASP A 1 106 ? 7.556 55.986 5.833 1.00 32.22 112 ASP A N 1
ATOM 672 C CA . ASP A 1 106 ? 6.172 56.044 6.352 1.00 31.15 112 ASP A CA 1
ATOM 673 C C . ASP A 1 106 ? 5.450 54.664 6.384 1.00 28.79 112 ASP A C 1
ATOM 674 O O . ASP A 1 106 ? 4.215 54.567 6.254 1.00 26.47 112 ASP A O 1
ATOM 679 N N . LEU A 1 107 ? 6.216 53.593 6.552 1.00 26.75 113 LEU A N 1
ATOM 680 C CA . LEU A 1 107 ? 5.630 52.244 6.579 1.00 26.13 113 LEU A CA 1
ATOM 681 C C . LEU A 1 107 ? 5.476 51.724 8.005 1.00 25.59 113 LEU A C 1
ATOM 682 O O . LEU A 1 107 ? 4.702 50.798 8.254 1.00 22.31 113 LEU A O 1
ATOM 687 N N . ILE A 1 108 ? 6.236 52.319 8.927 1.00 26.79 114 ILE A N 1
ATOM 688 C CA . ILE A 1 108 ? 6.161 51.915 10.316 1.00 30.72 114 ILE A CA 1
ATOM 689 C C . ILE A 1 108 ? 6.308 53.127 11.202 1.00 33.21 114 ILE A C 1
ATOM 690 O O . ILE A 1 108 ? 6.973 54.101 10.844 1.00 31.47 114 ILE A O 1
ATOM 695 N N . THR A 1 109 ? 5.674 53.046 12.367 1.00 34.70 115 THR A N 1
ATOM 696 C CA . THR A 1 109 ? 5.728 54.143 13.319 1.00 39.82 115 THR A CA 1
ATOM 697 C C . THR A 1 109 ? 6.412 53.662 14.603 1.00 39.94 115 THR A C 1
ATOM 698 O O . THR A 1 109 ? 6.246 52.530 15.013 1.00 37.61 115 THR A O 1
ATOM 702 N N . VAL A 1 110 ? 7.137 54.575 15.226 1.00 40.74 116 VAL A N 1
ATOM 703 C CA . VAL A 1 110 ? 7.890 54.318 16.426 1.00 44.03 116 VAL A CA 1
ATOM 704 C C . VAL A 1 110 ? 7.232 54.952 17.658 1.00 45.76 116 VAL A C 1
ATOM 705 O O . VAL A 1 110 ? 6.952 56.140 17.672 1.00 46.36 116 VAL A O 1
ATOM 709 N N . GLU A 1 111 ? 6.998 54.169 18.693 1.00 49.03 117 GLU A N 1
ATOM 710 C CA . GLU A 1 111 ? 6.456 54.717 19.921 1.00 52.87 117 GLU A CA 1
ATOM 711 C C . GLU A 1 111 ? 7.358 55.893 20.323 1.00 55.59 117 GLU A C 1
ATOM 712 O O . GLU A 1 111 ? 8.584 55.749 20.364 1.00 56.60 117 GLU A O 1
ATOM 718 N N . ASN A 1 112 ? 6.778 57.057 20.589 1.00 57.73 118 ASN A N 1
ATOM 719 C CA . ASN A 1 112 ? 7.601 58.183 21.028 1.00 60.61 118 ASN A CA 1
ATOM 720 C C . ASN A 1 112 ? 7.817 58.005 22.547 1.00 59.83 118 ASN A C 1
ATOM 721 O O . ASN A 1 112 ? 6.869 57.982 23.333 1.00 60.39 118 ASN A O 1
ATOM 726 N N . SER A 1 113 ? 9.073 57.845 22.931 1.00 58.65 119 SER A N 1
ATOM 727 C CA . SER A 1 113 ? 9.428 57.612 24.308 1.00 58.30 119 SER A CA 1
ATOM 728 C C . SER A 1 113 ? 10.819 58.189 24.529 1.00 58.16 119 SER A C 1
ATOM 729 O O . SER A 1 113 ? 11.474 58.640 23.577 1.00 58.52 119 SER A O 1
ATOM 732 N N . LEU A 1 114 ? 11.272 58.213 25.777 1.00 56.77 120 LEU A N 1
ATOM 733 C CA . LEU A 1 114 ? 12.589 58.755 26.028 1.00 55.87 120 LEU A CA 1
ATOM 734 C C . LEU A 1 114 ? 13.608 57.639 26.152 1.00 54.90 120 LEU A C 1
ATOM 735 O O . LEU A 1 114 ? 14.815 57.907 26.256 1.00 53.79 120 LEU A O 1
ATOM 740 N N . GLU A 1 115 ? 13.116 56.397 26.135 1.00 53.65 121 GLU A N 1
ATOM 741 C CA . GLU A 1 115 ? 13.975 55.216 26.196 1.00 53.36 121 GLU A CA 1
ATOM 742 C C . GLU A 1 115 ? 14.871 55.086 24.959 1.00 51.87 121 GLU A C 1
ATOM 743 O O . GLU A 1 115 ? 14.830 55.911 24.045 1.00 50.03 121 GLU A O 1
ATOM 749 N N . ASP A 1 116 ? 15.672 54.028 24.935 1.00 51.71 122 ASP A N 1
ATOM 750 C CA . ASP A 1 116 ? 16.549 53.794 23.779 1.00 51.29 122 ASP A CA 1
ATOM 751 C C . ASP A 1 116 ? 15.726 53.367 22.551 1.00 48.25 122 ASP A C 1
ATOM 752 O O . ASP A 1 116 ? 14.767 52.605 22.679 1.00 47.13 122 ASP A O 1
ATOM 757 N N . LYS A 1 117 ? 16.110 53.860 21.379 1.00 46.48 123 LYS A N 1
ATOM 758 C CA . LYS A 1 117 ? 15.418 53.504 20.143 1.00 45.34 123 LYS A CA 1
ATOM 759 C C . LYS A 1 117 ? 15.211 51.976 20.046 1.00 43.97 123 LYS A C 1
ATOM 760 O O . LYS A 1 117 ? 14.143 51.498 19.689 1.00 43.54 123 LYS A O 1
ATOM 766 N N . ARG A 1 118 ? 16.226 51.203 20.394 1.00 44.01 124 ARG A N 1
ATOM 767 C CA . ARG A 1 118 ? 16.122 49.750 20.307 1.00 44.98 124 ARG A CA 1
ATOM 768 C C . ARG A 1 118 ? 15.046 49.086 21.190 1.00 43.07 124 ARG A C 1
ATOM 769 O O . ARG A 1 118 ? 14.705 47.898 20.983 1.00 41.18 124 ARG A O 1
ATOM 777 N N . GLN A 1 119 ? 14.529 49.860 22.157 1.00 42.85 125 GLN A N 1
ATOM 778 C CA . GLN A 1 119 ? 13.467 49.447 23.121 1.00 41.70 125 GLN A CA 1
ATOM 779 C C . GLN A 1 119 ? 12.040 49.973 22.733 1.00 39.25 125 GLN A C 1
ATOM 780 O O . GLN A 1 119 ? 11.026 49.508 23.257 1.00 36.78 125 GLN A O 1
ATOM 786 N N . LYS A 1 120 ? 11.987 50.957 21.835 1.00 36.13 126 LYS A N 1
ATOM 787 C CA . LYS A 1 120 ? 10.740 51.562 21.429 1.00 34.63 126 LYS A CA 1
ATOM 788 C C . LYS A 1 120 ? 9.839 50.612 20.650 1.00 34.24 126 LYS A C 1
ATOM 789 O O . LYS A 1 120 ? 10.310 49.761 19.882 1.00 33.29 126 LYS A O 1
ATOM 795 N N . PHE A 1 121 ? 8.542 50.713 20.887 1.00 33.14 127 PHE A N 1
ATOM 796 C CA . PHE A 1 121 ? 7.621 49.830 20.198 1.00 32.21 127 PHE A CA 1
ATOM 797 C C . PHE A 1 121 ? 7.397 50.262 18.763 1.00 31.21 127 PHE A C 1
ATOM 798 O O . PHE A 1 121 ? 7.336 51.473 18.454 1.00 31.65 127 PHE A O 1
ATOM 806 N N . LEU A 1 122 ? 7.310 49.260 17.896 1.00 27.88 128 LEU A N 1
ATOM 807 C CA . LEU A 1 122 ? 7.145 49.494 16.466 1.00 28.27 128 LEU A CA 1
ATOM 808 C C . LEU A 1 122 ? 5.888 48.839 15.933 1.00 27.70 128 LEU A C 1
ATOM 809 O O . LEU A 1 122 ? 5.613 47.671 16.236 1.00 25.90 128 LEU A O 1
ATOM 814 N N . THR A 1 123 ? 5.144 49.578 15.116 1.00 26.89 129 THR A N 1
ATOM 815 C CA . THR A 1 123 ? 3.945 49.024 14.515 1.00 27.73 129 THR A CA 1
ATOM 816 C C . THR A 1 123 ? 3.814 49.562 13.101 1.00 26.97 129 THR A C 1
ATOM 817 O O . THR A 1 123 ? 4.402 50.593 12.781 1.00 27.13 129 THR A O 1
ATOM 821 N N . LEU A 1 124 ? 3.014 48.889 12.273 1.00 25.51 130 LEU A N 1
ATOM 822 C CA . LEU A 1 124 ? 2.840 49.358 10.896 1.00 25.28 130 LEU A CA 1
ATOM 823 C C . LEU A 1 124 ? 1.960 50.557 10.871 1.00 26.08 130 LEU A C 1
ATOM 824 O O . LEU A 1 124 ? 1.032 50.660 11.671 1.00 24.26 130 LEU A O 1
ATOM 829 N N . THR A 1 125 ? 2.241 51.464 9.946 1.00 27.32 131 THR A N 1
ATOM 830 C CA . THR A 1 125 ? 1.340 52.627 9.726 1.00 26.12 131 THR A CA 1
ATOM 831 C C . THR A 1 125 ? 0.248 52.125 8.768 1.00 24.87 131 THR A C 1
ATOM 832 O O . THR A 1 125 ? 0.357 51.026 8.208 1.00 24.60 131 THR A O 1
ATOM 836 N N . PRO A 1 126 ? -0.814 52.930 8.533 1.00 25.70 132 PRO A N 1
ATOM 837 C CA . PRO A 1 126 ? -1.877 52.465 7.603 1.00 24.62 132 PRO A CA 1
ATOM 838 C C . PRO A 1 126 ? -1.322 52.150 6.185 1.00 24.46 132 PRO A C 1
ATOM 839 O O . PRO A 1 126 ? -1.792 51.222 5.481 1.00 25.73 132 PRO A O 1
ATOM 843 N N . LYS A 1 127 ? -0.372 52.968 5.750 1.00 23.04 133 LYS A N 1
ATOM 844 C CA . LYS A 1 127 ? 0.284 52.759 4.451 1.00 23.41 133 LYS A CA 1
ATOM 845 C C . LYS A 1 127 ? 1.005 51.411 4.508 1.00 22.04 133 LYS A C 1
ATOM 846 O O . LYS A 1 127 ? 0.919 50.588 3.580 1.00 26.19 133 LYS A O 1
ATOM 852 N N . GLY A 1 128 ? 1.692 51.171 5.611 1.00 21.40 134 GLY A N 1
ATOM 853 C CA . GLY A 1 128 ? 2.390 49.916 5.786 1.00 22.74 134 GLY A CA 1
ATOM 854 C C . GLY A 1 128 ? 1.455 48.718 5.651 1.00 25.54 134 GLY A C 1
ATOM 855 O O . GLY A 1 128 ? 1.790 47.700 4.962 1.00 25.24 134 GLY A O 1
ATOM 856 N N . HIS A 1 129 ? 0.267 48.798 6.286 1.00 24.81 135 HIS A N 1
ATOM 857 C CA . HIS A 1 129 ? -0.695 47.713 6.198 1.00 23.81 135 HIS A CA 1
ATOM 858 C C . HIS A 1 129 ? -1.218 47.499 4.801 1.00 24.42 135 HIS A C 1
ATOM 859 O O . HIS A 1 129 ? -1.425 46.360 4.337 1.00 24.39 135 HIS A O 1
ATOM 866 N N . GLU A 1 130 ? -1.459 48.596 4.101 1.00 24.31 136 GLU A N 1
ATOM 867 C CA . GLU A 1 130 ? -1.949 48.469 2.741 1.00 23.72 136 GLU A CA 1
ATOM 868 C C . GLU A 1 130 ? -0.865 47.795 1.887 1.00 23.77 136 GLU A C 1
ATOM 869 O O . GLU A 1 130 ? -1.148 46.922 1.078 1.00 24.63 136 GLU A O 1
ATOM 875 N N . LEU A 1 131 ? 0.373 48.213 2.037 1.00 23.53 137 LEU A N 1
ATOM 876 C CA . LEU A 1 131 ? 1.433 47.617 1.217 1.00 22.25 137 LEU A CA 1
ATOM 877 C C . LEU A 1 131 ? 1.512 46.102 1.552 1.00 23.11 137 LEU A C 1
ATOM 878 O O . LEU A 1 131 ? 1.535 45.239 0.676 1.00 21.73 137 LEU A O 1
ATOM 883 N N . TYR A 1 132 ? 1.477 45.800 2.841 1.00 24.70 138 TYR A N 1
ATOM 884 C CA . TYR A 1 132 ? 1.587 44.421 3.329 1.00 25.55 138 TYR A CA 1
ATOM 885 C C . TYR A 1 132 ? 0.525 43.493 2.774 1.00 27.79 138 TYR A C 1
ATOM 886 O O . TYR A 1 132 ? 0.834 42.391 2.299 1.00 27.00 138 TYR A O 1
ATOM 895 N N . GLU A 1 133 ? -0.741 43.919 2.847 1.00 28.58 139 GLU A N 1
ATOM 896 C CA . GLU A 1 133 ? -1.817 43.091 2.337 1.00 29.42 139 GLU A CA 1
ATOM 897 C C . GLU A 1 133 ? -1.680 42.882 0.854 1.00 28.18 139 GLU A C 1
ATOM 898 O O . GLU A 1 133 ? -1.939 41.775 0.351 1.00 29.43 139 GLU A O 1
ATOM 904 N N . ILE A 1 134 ? -1.224 43.899 0.139 1.00 26.19 140 ILE A N 1
ATOM 905 C CA . ILE A 1 134 ? -1.092 43.729 -1.298 1.00 27.27 140 ILE A CA 1
ATOM 906 C C . ILE A 1 134 ? 0.042 42.750 -1.700 1.00 27.53 140 ILE A C 1
ATOM 907 O O . ILE A 1 134 ? -0.125 41.891 -2.578 1.00 26.26 140 ILE A O 1
ATOM 912 N N . VAL A 1 135 ? 1.209 42.918 -1.091 1.00 27.10 141 VAL A N 1
ATOM 913 C CA . VAL A 1 135 ? 2.322 42.016 -1.400 1.00 25.97 141 VAL A CA 1
ATOM 914 C C . VAL A 1 135 ? 1.959 40.599 -1.018 1.00 25.27 141 VAL A C 1
ATOM 915 O O . VAL A 1 135 ? 2.132 39.682 -1.783 1.00 25.18 141 VAL A O 1
ATOM 919 N N . CYS A 1 136 ? 1.418 40.436 0.178 1.00 26.06 142 CYS A N 1
ATOM 920 C CA . CYS A 1 136 ? 1.109 39.138 0.676 1.00 30.37 142 CYS A CA 1
ATOM 921 C C . CYS A 1 136 ? 0.168 38.349 -0.250 1.00 32.28 142 CYS A C 1
ATOM 922 O O . CYS A 1 136 ? 0.406 37.175 -0.573 1.00 30.63 142 CYS A O 1
ATOM 925 N N . LEU A 1 137 ? -0.890 39.003 -0.711 1.00 31.31 143 LEU A N 1
ATOM 926 C CA . LEU A 1 137 ? -1.809 38.365 -1.623 1.00 32.15 143 LEU A CA 1
ATOM 927 C C . LEU A 1 137 ? -1.108 38.067 -2.973 1.00 31.27 143 LEU A C 1
ATOM 928 O O . LEU A 1 137 ? -1.246 36.970 -3.496 1.00 32.11 143 LEU A O 1
ATOM 933 N N . ASP A 1 138 ? -0.373 39.008 -3.553 1.00 29.63 144 ASP A N 1
ATOM 934 C CA . ASP A 1 138 ? 0.331 38.694 -4.812 1.00 31.69 144 ASP A CA 1
ATOM 935 C C . ASP A 1 138 ? 1.273 37.473 -4.668 1.00 30.98 144 ASP A C 1
ATOM 936 O O . ASP A 1 138 ? 1.379 36.616 -5.554 1.00 32.19 144 ASP A O 1
ATOM 941 N N . VAL A 1 139 ? 2.009 37.437 -3.577 1.00 27.32 145 VAL A N 1
ATOM 942 C CA . VAL A 1 139 ? 2.924 36.328 -3.346 1.00 25.81 145 VAL A CA 1
ATOM 943 C C . VAL A 1 139 ? 2.124 35.027 -3.253 1.00 26.69 145 VAL A C 1
ATOM 944 O O . VAL A 1 139 ? 2.488 34.021 -3.861 1.00 26.56 145 VAL A O 1
ATOM 948 N N . GLN A 1 140 ? 1.017 35.054 -2.521 1.00 26.64 146 GLN A N 1
ATOM 949 C CA . GLN A 1 140 ? 0.194 33.852 -2.355 1.00 29.21 146 GLN A CA 1
ATOM 950 C C . GLN A 1 140 ? -0.334 33.344 -3.683 1.00 29.48 146 GLN A C 1
ATOM 951 O O . GLN A 1 140 ? -0.366 32.128 -3.923 1.00 30.52 146 GLN A O 1
ATOM 957 N N . LYS A 1 141 ? -0.787 34.273 -4.528 1.00 28.94 147 LYS A N 1
ATOM 958 C CA . LYS A 1 141 ? -1.316 33.890 -5.823 1.00 30.79 147 LYS A CA 1
ATOM 959 C C . LYS A 1 141 ? -0.183 33.392 -6.711 1.00 30.32 147 LYS A C 1
ATOM 960 O O . LYS A 1 141 ? -0.394 32.427 -7.443 1.00 30.38 147 LYS A O 1
ATOM 966 N N . LEU A 1 142 ? 0.996 34.039 -6.671 1.00 26.59 148 LEU A N 1
ATOM 967 C CA . LEU A 1 142 ? 2.096 33.593 -7.519 1.00 28.48 148 LEU A CA 1
ATOM 968 C C . LEU A 1 142 ? 2.517 32.164 -7.102 1.00 28.69 148 LEU A C 1
ATOM 969 O O . LEU A 1 142 ? 2.792 31.309 -7.943 1.00 29.01 148 LEU A O 1
ATOM 974 N N . GLN A 1 143 ? 2.574 31.913 -5.801 1.00 27.89 149 GLN A N 1
ATOM 975 C CA . GLN A 1 143 ? 2.943 30.582 -5.326 1.00 30.23 149 GLN A CA 1
ATOM 976 C C . GLN A 1 143 ? 1.933 29.551 -5.866 1.00 33.17 149 GLN A C 1
ATOM 977 O O . GLN A 1 143 ? 2.320 28.473 -6.367 1.00 32.60 149 GLN A O 1
ATOM 983 N N . GLN A 1 144 ? 0.645 29.878 -5.755 1.00 34.94 150 GLN A N 1
ATOM 984 C CA . GLN A 1 144 ? -0.417 28.970 -6.246 1.00 37.64 150 GLN A CA 1
ATOM 985 C C . GLN A 1 144 ? -0.230 28.705 -7.742 1.00 36.62 150 GLN A C 1
ATOM 986 O O . GLN A 1 144 ? -0.347 27.568 -8.207 1.00 36.92 150 GLN A O 1
ATOM 992 N N . ALA A 1 145 ? 0.133 29.745 -8.473 1.00 35.19 151 ALA A N 1
ATOM 993 C CA . ALA A 1 145 ? 0.346 29.606 -9.891 1.00 35.87 151 ALA A CA 1
ATOM 994 C C . ALA A 1 145 ? 1.466 28.626 -10.173 1.00 36.84 151 ALA A C 1
ATOM 995 O O . ALA A 1 145 ? 1.289 27.682 -10.955 1.00 37.44 151 ALA A O 1
ATOM 997 N N . VAL A 1 146 ? 2.633 28.859 -9.560 1.00 35.34 152 VAL A N 1
ATOM 998 C CA . VAL A 1 146 ? 3.778 27.973 -9.732 1.00 34.02 152 VAL A CA 1
ATOM 999 C C . VAL A 1 146 ? 3.380 26.520 -9.481 1.00 35.00 152 VAL A C 1
ATOM 1000 O O . VAL A 1 146 ? 3.695 25.623 -10.256 1.00 35.93 152 VAL A O 1
ATOM 1004 N N . VAL A 1 147 ? 2.688 26.292 -8.387 1.00 36.06 153 VAL A N 1
ATOM 1005 C CA . VAL A 1 147 ? 2.294 24.945 -8.070 1.00 39.36 153 VAL A CA 1
ATOM 1006 C C . VAL A 1 147 ? 1.378 24.348 -9.137 1.00 41.15 153 VAL A C 1
ATOM 1007 O O . VAL A 1 147 ? 1.567 23.190 -9.553 1.00 41.17 153 VAL A O 1
ATOM 1011 N N . ALA A 1 148 ? 0.437 25.168 -9.610 1.00 41.24 154 ALA A N 1
ATOM 1012 C CA . ALA A 1 148 ? -0.533 24.743 -10.614 1.00 41.91 154 ALA A CA 1
ATOM 1013 C C . ALA A 1 148 ? 0.111 24.272 -11.896 1.00 43.01 154 ALA A C 1
ATOM 1014 O O . ALA A 1 148 ? -0.504 23.514 -12.651 1.00 44.40 154 ALA A O 1
ATOM 1016 N N . LYS A 1 149 ? 1.331 24.728 -12.168 1.00 43.72 155 LYS A N 1
ATOM 1017 C CA . LYS A 1 149 ? 2.036 24.295 -13.369 1.00 43.50 155 LYS A CA 1
ATOM 1018 C C . LYS A 1 149 ? 2.817 22.998 -13.140 1.00 43.24 155 LYS A C 1
ATOM 1019 O O . LYS A 1 149 ? 3.466 22.493 -14.037 1.00 43.26 155 LYS A O 1
ATOM 1025 N N . THR A 1 150 ? 2.758 22.454 -11.939 1.00 43.51 156 THR A N 1
ATOM 1026 C CA . THR A 1 150 ? 3.493 21.225 -11.672 1.00 44.61 156 THR A CA 1
ATOM 1027 C C . THR A 1 150 ? 2.516 20.091 -11.348 1.00 46.79 156 THR A C 1
ATOM 1028 O O . THR A 1 150 ? 1.301 20.312 -11.221 1.00 47.20 156 THR A O 1
ATOM 1032 N N . ASN A 1 151 ? 3.068 18.889 -11.176 1.00 48.75 157 ASN A N 1
ATOM 1033 C CA . ASN A 1 151 ? 2.259 17.717 -10.849 1.00 51.18 157 ASN A CA 1
ATOM 1034 C C . ASN A 1 151 ? 2.230 17.490 -9.355 1.00 51.42 157 ASN A C 1
ATOM 1035 O O . ASN A 1 151 ? 1.803 16.427 -8.894 1.00 52.24 157 ASN A O 1
ATOM 1040 N N . ILE A 1 152 ? 2.668 18.487 -8.591 1.00 50.46 158 ILE A N 1
ATOM 1041 C CA . ILE A 1 152 ? 2.689 18.334 -7.153 1.00 49.89 158 ILE A CA 1
ATOM 1042 C C . ILE A 1 152 ? 1.306 18.273 -6.520 1.00 50.18 158 ILE A C 1
ATOM 1043 O O . ILE A 1 152 ? 0.433 19.080 -6.796 1.00 50.19 158 ILE A O 1
ATOM 1048 N N . SER A 1 153 ? 1.134 17.298 -5.647 1.00 50.87 159 SER A N 1
ATOM 1049 C CA . SER A 1 153 ? -0.116 17.090 -4.967 1.00 52.53 159 SER A CA 1
ATOM 1050 C C . SER A 1 153 ? -0.087 17.721 -3.580 1.00 53.68 159 SER A C 1
ATOM 1051 O O . SER A 1 153 ? 0.972 18.076 -3.053 1.00 52.84 159 SER A O 1
ATOM 1054 N N . GLN A 1 154 ? -1.268 17.842 -2.992 1.00 53.38 160 GLN A N 1
ATOM 1055 C CA . GLN A 1 154 ? -1.396 18.413 -1.679 1.00 54.31 160 GLN A CA 1
ATOM 1056 C C . GLN A 1 154 ? -0.620 17.544 -0.720 1.00 54.31 160 GLN A C 1
ATOM 1057 O O . GLN A 1 154 ? -0.003 18.033 0.222 1.00 52.95 160 GLN A O 1
ATOM 1063 N N . ASP A 1 155 ? -0.665 16.240 -0.963 1.00 54.32 161 ASP A N 1
ATOM 1064 C CA . ASP A 1 155 ? 0.031 15.298 -0.107 1.00 54.05 161 ASP A CA 1
ATOM 1065 C C . ASP A 1 155 ? 1.537 15.489 -0.239 1.00 52.17 161 ASP A C 1
ATOM 1066 O O . ASP A 1 155 ? 2.257 15.549 0.766 1.00 49.87 161 ASP A O 1
ATOM 1071 N N . GLN A 1 156 ? 2.003 15.599 -1.477 1.00 50.33 162 GLN A N 1
ATOM 1072 C CA . GLN A 1 156 ? 3.417 15.820 -1.700 1.00 49.79 162 GLN A CA 1
ATOM 1073 C C . GLN A 1 156 ? 3.850 17.119 -1.008 1.00 48.82 162 GLN A C 1
ATOM 1074 O O . GLN A 1 156 ? 4.953 17.186 -0.453 1.00 49.51 162 GLN A O 1
ATOM 1080 N N . MET A 1 157 ? 2.983 18.135 -1.004 1.00 46.92 163 MET A N 1
ATOM 1081 C CA . MET A 1 157 ? 3.321 19.386 -0.346 1.00 45.76 163 MET A CA 1
ATOM 1082 C C . MET A 1 157 ? 3.468 19.224 1.182 1.00 46.09 163 MET A C 1
ATOM 1083 O O . MET A 1 157 ? 4.415 19.767 1.763 1.00 43.90 163 MET A O 1
ATOM 1088 N N . GLN A 1 158 ? 2.567 18.471 1.839 1.00 44.96 164 GLN A N 1
ATOM 1089 C CA . GLN A 1 158 ? 2.676 18.322 3.302 1.00 45.20 164 GLN A CA 1
ATOM 1090 C C . GLN A 1 158 ? 3.841 17.432 3.680 1.00 44.54 164 GLN A C 1
ATOM 1091 O O . GLN A 1 158 ? 4.492 17.678 4.671 1.00 44.19 164 GLN A O 1
ATOM 1097 N N . GLU A 1 159 ? 4.091 16.394 2.887 1.00 44.98 165 GLU A N 1
ATOM 1098 C CA . GLU A 1 159 ? 5.232 15.512 3.131 1.00 45.93 165 GLU A CA 1
ATOM 1099 C C . GLU A 1 159 ? 6.521 16.361 3.048 1.00 42.42 165 GLU A C 1
ATOM 1100 O O . GLU A 1 159 ? 7.396 16.214 3.872 1.00 42.92 165 GLU A O 1
ATOM 1106 N N . THR A 1 160 ? 6.631 17.212 2.030 1.00 39.74 166 THR A N 1
ATOM 1107 C CA . THR A 1 160 ? 7.821 18.069 1.864 1.00 37.32 166 THR A CA 1
ATOM 1108 C C . THR A 1 160 ? 7.965 18.943 3.079 1.00 36.39 166 THR A C 1
ATOM 1109 O O . THR A 1 160 ? 9.056 19.038 3.647 1.00 36.03 166 THR A O 1
ATOM 1113 N N . ILE A 1 161 ? 6.859 19.580 3.476 1.00 36.26 167 ILE A N 1
ATOM 1114 C CA . ILE A 1 161 ? 6.851 20.448 4.652 1.00 37.02 167 ILE A CA 1
ATOM 1115 C C . ILE A 1 161 ? 7.418 19.675 5.830 1.00 39.68 167 ILE A C 1
ATOM 1116 O O . ILE A 1 161 ? 8.286 20.175 6.577 1.00 38.39 167 ILE A O 1
ATOM 1121 N N . ASN A 1 162 ? 6.934 18.433 5.983 1.00 41.20 168 ASN A N 1
ATOM 1122 C CA . ASN A 1 162 ? 7.366 17.566 7.092 1.00 42.37 168 ASN A CA 1
ATOM 1123 C C . ASN A 1 162 ? 8.858 17.333 7.133 1.00 40.66 168 ASN A C 1
ATOM 1124 O O . ASN A 1 162 ? 9.472 17.404 8.188 1.00 42.16 168 ASN A O 1
ATOM 1129 N N . VAL A 1 163 ? 9.431 17.055 5.978 1.00 40.24 169 VAL A N 1
ATOM 1130 C CA . VAL A 1 163 ? 10.869 16.857 5.866 1.00 39.88 169 VAL A CA 1
ATOM 1131 C C . VAL A 1 163 ? 11.617 18.158 6.148 1.00 39.89 169 VAL A C 1
ATOM 1132 O O . VAL A 1 163 ? 12.525 18.182 6.967 1.00 41.60 169 VAL A O 1
ATOM 1136 N N . MET A 1 164 ? 11.230 19.250 5.474 1.00 38.99 170 MET A N 1
ATOM 1137 C CA . MET A 1 164 ? 11.918 20.507 5.648 1.00 36.38 170 MET A CA 1
ATOM 1138 C C . MET A 1 164 ? 11.978 20.949 7.102 1.00 38.05 170 MET A C 1
ATOM 1139 O O . MET A 1 164 ? 13.037 21.374 7.574 1.00 38.05 170 MET A O 1
ATOM 1144 N N . ASN A 1 165 ? 10.858 20.860 7.826 1.00 37.87 171 ASN A N 1
ATOM 1145 C CA . ASN A 1 165 ? 10.847 21.265 9.231 1.00 37.93 171 ASN A CA 1
ATOM 1146 C C . ASN A 1 165 ? 11.816 20.424 10.069 1.00 37.21 171 ASN A C 1
ATOM 1147 O O . ASN A 1 165 ? 12.404 20.921 11.019 1.00 35.18 171 ASN A O 1
ATOM 1152 N N . GLN A 1 166 ? 11.998 19.154 9.702 1.00 37.62 172 GLN A N 1
ATOM 1153 C CA . GLN A 1 166 ? 12.949 18.335 10.439 1.00 39.29 172 GLN A CA 1
ATOM 1154 C C . GLN A 1 166 ? 14.333 18.969 10.249 1.00 38.36 172 GLN A C 1
ATOM 1155 O O . GLN A 1 166 ? 15.035 19.218 11.236 1.00 38.90 172 GLN A O 1
ATOM 1161 N N . ILE A 1 167 ? 14.688 19.291 8.997 1.00 37.64 173 ILE A N 1
ATOM 1162 C CA . ILE A 1 167 ? 16.006 19.908 8.714 1.00 38.22 173 ILE A CA 1
ATOM 1163 C C . ILE A 1 167 ? 16.129 21.219 9.470 1.00 39.55 173 ILE A C 1
ATOM 1164 O O . ILE A 1 167 ? 17.121 21.482 10.168 1.00 39.97 173 ILE A O 1
ATOM 1169 N N . HIS A 1 168 ? 15.081 22.022 9.381 1.00 41.45 174 HIS A N 1
ATOM 1170 C CA . HIS A 1 168 ? 15.056 23.310 10.024 1.00 42.98 174 HIS A CA 1
ATOM 1171 C C . HIS A 1 168 ? 15.240 23.206 11.539 1.00 45.05 174 HIS A C 1
ATOM 1172 O O . HIS A 1 168 ? 15.910 24.055 12.135 1.00 45.15 174 HIS A O 1
ATOM 1179 N N . GLU A 1 169 ? 14.666 22.185 12.178 1.00 46.75 175 GLU A N 1
ATOM 1180 C CA . GLU A 1 169 ? 14.822 22.025 13.646 1.00 48.89 175 GLU A CA 1
ATOM 1181 C C . GLU A 1 169 ? 16.305 21.956 13.999 1.00 47.56 175 GLU A C 1
ATOM 1182 O O . GLU A 1 169 ? 16.792 22.685 14.842 1.00 47.43 175 GLU A O 1
ATOM 1188 N N . ILE A 1 170 ? 17.001 21.046 13.341 1.00 47.14 176 ILE A N 1
ATOM 1189 C CA . ILE A 1 170 ? 18.428 20.854 13.544 1.00 48.01 176 ILE A CA 1
ATOM 1190 C C . ILE A 1 170 ? 19.271 22.111 13.298 1.00 50.30 176 ILE A C 1
ATOM 1191 O O . ILE A 1 170 ? 20.122 22.453 14.112 1.00 50.19 176 ILE A O 1
ATOM 1196 N N . LEU A 1 171 ? 19.034 22.815 12.192 1.00 52.12 177 LEU A N 1
ATOM 1197 C CA . LEU A 1 171 ? 19.849 23.992 11.903 1.00 54.67 177 LEU A CA 1
ATOM 1198 C C . LEU A 1 171 ? 19.683 25.063 12.971 1.00 57.07 177 LEU A C 1
ATOM 1199 O O . LEU A 1 171 ? 20.614 25.815 13.249 1.00 58.39 177 LEU A O 1
ATOM 1204 N N . LEU A 1 172 ? 18.506 25.121 13.575 1.00 60.31 178 LEU A N 1
ATOM 1205 C CA . LEU A 1 172 ? 18.218 26.131 14.589 1.00 64.37 178 LEU A CA 1
ATOM 1206 C C . LEU A 1 172 ? 18.643 25.768 16.002 1.00 67.26 178 LEU A C 1
ATOM 1207 O O . LEU A 1 172 ? 19.095 26.624 16.762 1.00 67.01 178 LEU A O 1
ATOM 1212 N N . LYS A 1 173 ? 18.449 24.504 16.372 1.00 70.12 179 LYS A N 1
ATOM 1213 C CA . LYS A 1 173 ? 18.839 24.072 17.697 1.00 72.88 179 LYS A CA 1
ATOM 1214 C C . LYS A 1 173 ? 20.347 24.241 17.775 1.00 73.97 179 LYS A C 1
ATOM 1215 O O . LYS A 1 173 ? 20.884 24.642 18.808 1.00 74.65 179 LYS A O 1
ATOM 1221 N N . GLU A 1 174 ? 21.021 23.977 16.664 1.00 74.75 180 GLU A N 1
ATOM 1222 C CA . GLU A 1 174 ? 22.459 24.132 16.619 1.00 75.99 180 GLU A CA 1
ATOM 1223 C C . GLU A 1 174 ? 22.878 25.580 16.910 1.00 77.10 180 GLU A C 1
ATOM 1224 O O . GLU A 1 174 ? 23.876 25.820 17.597 1.00 78.01 180 GLU A O 1
ATOM 1230 N N . ALA A 1 175 ? 22.123 26.546 16.393 1.00 77.72 181 ALA A N 1
ATOM 1231 C CA . ALA A 1 175 ? 22.456 27.957 16.598 1.00 77.83 181 ALA A CA 1
ATOM 1232 C C . ALA A 1 175 ? 21.813 28.580 17.838 1.00 78.17 181 ALA A C 1
ATOM 1233 O O . ALA A 1 175 ? 21.717 29.826 17.851 1.00 77.86 181 ALA A O 1
#